Protein AF-A0A1J0ETW4-F1 (afdb_monomer_lite)

pLDDT: mean 75.85, std 14.52, range [41.81, 94.5]

Structure (mmCIF, N/CA/C/O backbone):
data_AF-A0A1J0ETW4-F1
#
_entry.id   AF-A0A1J0ETW4-F1
#
loop_
_atom_site.group_PDB
_atom_site.id
_atom_site.type_symbol
_atom_site.label_atom_id
_atom_site.label_alt_id
_atom_site.label_comp_id
_atom_site.label_asym_id
_atom_site.label_entity_id
_atom_site.label_seq_id
_atom_site.pdbx_PDB_ins_code
_atom_site.Cartn_x
_atom_site.Cartn_y
_atom_site.Cartn_z
_atom_site.occupancy
_atom_site.B_iso_or_equiv
_atom_site.auth_seq_id
_atom_site.auth_comp_id
_atom_site.auth_asym_id
_atom_site.auth_atom_id
_atom_site.pdbx_PDB_model_num
ATOM 1 N N . MET A 1 1 ? -70.952 -12.758 -4.494 1.00 47.22 1 MET A N 1
ATOM 2 C CA . MET A 1 1 ? -69.735 -12.428 -3.725 1.00 47.22 1 MET A CA 1
ATOM 3 C C . MET A 1 1 ? -68.650 -13.395 -4.178 1.00 47.22 1 MET A C 1
ATOM 5 O O . MET A 1 1 ? -68.653 -14.540 -3.756 1.00 47.22 1 MET A O 1
ATOM 9 N N . GLN A 1 2 ? -67.818 -12.993 -5.136 1.00 43.62 2 GLN A N 1
ATOM 10 C CA . GLN A 1 2 ? -66.652 -13.762 -5.574 1.00 43.62 2 GLN A CA 1
ATOM 11 C C . GLN A 1 2 ? -65.486 -12.778 -5.591 1.00 43.62 2 GLN A C 1
ATOM 13 O O . GLN A 1 2 ? -65.453 -11.871 -6.414 1.00 43.62 2 GLN A O 1
ATOM 18 N N . MET A 1 3 ? -64.603 -12.903 -4.603 1.00 41.81 3 MET A N 1
ATOM 19 C CA . MET A 1 3 ? -63.329 -12.194 -4.567 1.00 41.81 3 MET A CA 1
ATOM 20 C C . MET A 1 3 ? -62.339 -13.076 -5.322 1.00 41.81 3 MET A C 1
ATOM 22 O O . MET A 1 3 ? -61.989 -14.155 -4.844 1.00 41.81 3 MET A O 1
ATOM 26 N N . SER A 1 4 ? -61.963 -12.662 -6.529 1.00 52.88 4 SER A N 1
ATOM 27 C CA . SER A 1 4 ? -60.930 -13.323 -7.319 1.00 52.88 4 SER A CA 1
ATOM 28 C C . SER A 1 4 ? -59.576 -13.178 -6.624 1.00 52.88 4 SER A C 1
ATOM 30 O O . SER A 1 4 ? -59.153 -12.084 -6.253 1.00 52.88 4 SER A O 1
ATOM 32 N N . PHE A 1 5 ? -58.951 -14.332 -6.430 1.00 49.03 5 PHE A N 1
ATOM 33 C CA . PHE A 1 5 ? -57.616 -14.573 -5.902 1.00 49.03 5 PHE A CA 1
ATOM 34 C C . PHE A 1 5 ? -56.573 -13.719 -6.642 1.00 49.03 5 PHE A C 1
ATOM 36 O O . PHE A 1 5 ? -56.528 -13.739 -7.869 1.00 49.03 5 PHE A O 1
ATOM 43 N N . LEU A 1 6 ? -55.778 -12.943 -5.896 1.00 55.81 6 LEU A N 1
ATOM 44 C CA . LEU A 1 6 ? -54.674 -12.133 -6.419 1.00 55.81 6 LEU A CA 1
ATOM 45 C C . LEU A 1 6 ? -53.684 -13.034 -7.166 1.00 55.81 6 LEU A C 1
ATOM 47 O O . LEU A 1 6 ? -53.040 -13.894 -6.567 1.00 55.81 6 LEU A O 1
ATOM 51 N N . GLU A 1 7 ? -53.590 -12.828 -8.473 1.00 61.22 7 GLU A N 1
ATOM 52 C CA . GLU A 1 7 ? -52.637 -13.487 -9.357 1.00 61.22 7 GLU A CA 1
ATOM 53 C C . GLU A 1 7 ? -51.223 -13.013 -8.984 1.00 61.22 7 GLU A C 1
ATOM 55 O O . GLU A 1 7 ? -50.948 -11.811 -8.930 1.00 61.22 7 GLU A O 1
ATOM 60 N N . ALA A 1 8 ? -50.348 -13.950 -8.612 1.00 61.62 8 ALA A N 1
ATOM 61 C CA . ALA A 1 8 ? -48.980 -13.631 -8.224 1.00 61.62 8 ALA A CA 1
ATOM 62 C C . ALA A 1 8 ? -48.190 -13.122 -9.447 1.00 61.62 8 ALA A C 1
ATOM 64 O O . ALA A 1 8 ? -48.363 -13.670 -10.539 1.00 61.62 8 ALA A O 1
ATOM 65 N N . PRO A 1 9 ? -47.322 -12.106 -9.280 1.00 60.81 9 PRO A N 1
ATOM 66 C CA . PRO A 1 9 ? -46.546 -11.552 -10.382 1.00 60.81 9 PRO A CA 1
ATOM 67 C C . PRO A 1 9 ? -45.643 -12.621 -10.999 1.00 60.81 9 PRO A C 1
ATOM 69 O O . PRO A 1 9 ? -45.044 -13.441 -10.297 1.00 60.81 9 PRO A O 1
ATOM 72 N N . SER A 1 10 ? -45.564 -12.603 -12.325 1.00 67.38 10 SER A N 1
ATOM 73 C CA . SER A 1 10 ? -44.805 -13.590 -13.094 1.00 67.38 10 SER A CA 1
ATOM 74 C C . SER A 1 10 ? -43.293 -13.408 -12.896 1.00 67.38 10 SER A C 1
ATOM 76 O O . SER A 1 10 ? -42.808 -12.311 -12.615 1.00 67.38 10 SER A O 1
ATOM 78 N N . GLU A 1 11 ? -42.512 -14.484 -13.042 1.00 56.34 11 GLU A N 1
ATOM 79 C CA . GLU A 1 11 ? -41.058 -14.467 -12.796 1.00 56.34 11 GLU A CA 1
ATOM 80 C C . GLU A 1 11 ? -40.304 -13.406 -13.621 1.00 56.34 11 GLU A C 1
ATOM 82 O O . GLU A 1 11 ? -39.288 -12.874 -13.171 1.00 56.34 11 GLU A O 1
ATOM 87 N N . SER A 1 12 ? -40.817 -13.037 -14.797 1.00 59.94 12 SER A N 1
ATOM 88 C CA . SER A 1 12 ? -40.246 -11.989 -15.651 1.00 59.94 12 SER A CA 1
ATOM 89 C C . SER A 1 12 ? -40.401 -10.582 -15.059 1.00 59.94 12 SER A C 1
ATOM 91 O O . SER A 1 12 ? -39.490 -9.758 -15.176 1.00 59.94 12 SER A O 1
ATOM 93 N N . GLU A 1 13 ? -41.505 -10.305 -14.363 1.00 64.06 13 GLU A N 1
ATOM 94 C CA . GLU A 1 13 ? -41.736 -9.028 -13.675 1.00 64.06 13 GLU A CA 1
ATOM 95 C C . GLU A 1 13 ? -40.803 -8.874 -12.470 1.00 64.06 13 GLU A C 1
ATOM 97 O O . GLU A 1 13 ? -40.274 -7.788 -12.214 1.00 64.06 13 GLU A O 1
ATOM 102 N N . ILE A 1 14 ? -40.525 -9.982 -11.776 1.00 61.84 14 ILE A N 1
ATOM 103 C CA . ILE A 1 14 ? -39.559 -10.024 -10.675 1.00 61.84 14 ILE A CA 1
ATOM 104 C C . ILE A 1 14 ? -38.147 -9.730 -11.205 1.00 61.84 14 ILE A C 1
ATOM 106 O O . ILE A 1 14 ? -37.430 -8.916 -10.620 1.00 61.84 14 ILE A O 1
ATOM 110 N N . GLN A 1 15 ? -37.753 -10.318 -12.338 1.00 58.66 15 GLN A N 1
ATOM 111 C CA . GLN A 1 15 ? -36.431 -10.093 -12.941 1.00 58.66 15 GLN A CA 1
ATOM 112 C C . GLN A 1 15 ? -36.221 -8.637 -13.390 1.00 58.66 15 GLN A C 1
ATOM 114 O O . GLN A 1 15 ? -35.168 -8.052 -13.120 1.00 58.66 15 GLN A O 1
ATOM 119 N N . LEU A 1 16 ? -37.233 -8.013 -14.002 1.00 59.59 16 LEU A N 1
ATOM 120 C CA . LEU A 1 16 ? -37.187 -6.597 -14.387 1.00 59.59 16 LEU A CA 1
ATOM 121 C C . LEU A 1 16 ? -37.093 -5.670 -13.165 1.00 59.59 16 LEU A C 1
ATOM 123 O O . LEU A 1 16 ? -36.317 -4.711 -13.171 1.00 59.59 16 LEU A O 1
ATOM 127 N N . ALA A 1 17 ? -37.820 -5.977 -12.087 1.00 59.34 17 ALA A N 1
ATOM 128 C CA . ALA A 1 17 ? -37.763 -5.209 -10.845 1.00 59.34 17 ALA A CA 1
ATOM 129 C C . ALA A 1 17 ? -36.407 -5.337 -10.122 1.00 59.34 17 ALA A C 1
ATOM 131 O O . ALA A 1 17 ? -35.952 -4.380 -9.489 1.00 59.34 17 ALA A O 1
ATOM 132 N N . VAL A 1 18 ? -35.745 -6.495 -10.227 1.00 58.53 18 VAL A N 1
ATOM 133 C CA . VAL A 1 18 ? -34.395 -6.723 -9.683 1.00 58.53 18 VAL A CA 1
ATOM 134 C C . VAL A 1 18 ? -33.346 -5.938 -10.475 1.00 58.53 18 VAL A C 1
ATOM 136 O O . VAL A 1 18 ? -32.521 -5.256 -9.866 1.00 58.53 18 VAL A O 1
ATOM 139 N N . LEU A 1 19 ? -33.414 -5.940 -11.812 1.00 57.44 19 LEU A N 1
ATOM 140 C CA . LEU A 1 19 ? -32.506 -5.156 -12.661 1.00 57.44 19 LEU A CA 1
ATOM 141 C C . LEU A 1 19 ? -32.666 -3.642 -12.457 1.00 57.44 19 LEU A C 1
ATOM 143 O O . LEU A 1 19 ? -31.673 -2.916 -12.438 1.00 57.44 19 LEU A O 1
ATOM 147 N N . ALA A 1 20 ? -33.894 -3.164 -12.234 1.00 58.28 20 ALA A N 1
ATOM 148 C CA . ALA A 1 20 ? -34.173 -1.747 -11.996 1.00 58.28 20 ALA A CA 1
ATOM 149 C C . ALA A 1 20 ? -33.649 -1.225 -10.642 1.00 58.28 20 ALA A C 1
ATOM 151 O O . ALA A 1 20 ? -33.483 -0.016 -10.471 1.00 58.28 20 ALA A O 1
ATOM 152 N N . LYS A 1 21 ? -33.384 -2.113 -9.672 1.00 52.69 21 LYS A N 1
ATOM 153 C CA . LYS A 1 21 ? -32.916 -1.747 -8.324 1.00 52.69 21 LYS A CA 1
ATOM 154 C C . LYS A 1 21 ? -31.404 -1.786 -8.145 1.00 52.69 21 LYS A C 1
ATOM 156 O O . LYS A 1 21 ? -30.930 -1.361 -7.091 1.00 52.69 21 LYS A O 1
ATOM 161 N N . VAL A 1 22 ? -30.636 -2.258 -9.128 1.00 50.94 22 VAL A N 1
ATOM 162 C CA . VAL A 1 22 ? -29.173 -2.204 -9.040 1.00 50.94 22 VAL A CA 1
ATOM 163 C C . VAL A 1 22 ? -28.749 -0.741 -9.185 1.00 50.94 22 VAL A C 1
ATOM 165 O O . VAL A 1 22 ? -28.960 -0.157 -10.251 1.00 50.94 22 VAL A O 1
ATOM 168 N N . PRO A 1 23 ? -28.155 -0.106 -8.156 1.00 46.94 23 PRO A N 1
ATOM 169 C CA . PRO A 1 23 ? -27.630 1.237 -8.306 1.00 46.94 23 PRO A CA 1
ATOM 170 C C . PRO A 1 23 ? -26.519 1.188 -9.354 1.00 46.94 23 PRO A C 1
ATOM 172 O O . PRO A 1 23 ? -25.419 0.694 -9.102 1.00 46.94 23 PRO A O 1
ATOM 175 N N . GLN A 1 24 ? -26.816 1.699 -10.546 1.00 53.59 24 GLN A N 1
ATOM 176 C CA . GLN A 1 24 ? -25.832 1.972 -11.581 1.00 53.59 24 GLN A CA 1
ATOM 177 C C . GLN A 1 24 ? -24.822 2.954 -10.981 1.00 53.59 24 GLN A C 1
ATOM 179 O O . GLN A 1 24 ? -25.070 4.160 -10.900 1.00 53.59 24 GLN A O 1
ATOM 184 N N . ARG A 1 25 ? -23.685 2.439 -10.491 1.00 51.03 25 ARG A N 1
ATOM 185 C CA . ARG A 1 25 ? -22.522 3.263 -10.153 1.00 51.03 25 ARG A CA 1
ATOM 186 C C . ARG A 1 25 ? -22.220 4.075 -11.405 1.00 51.03 25 ARG A C 1
ATOM 188 O O . ARG A 1 25 ? -21.748 3.515 -12.391 1.00 51.03 25 ARG A O 1
ATOM 195 N N . ARG A 1 26 ? -22.502 5.381 -11.378 1.00 54.06 26 ARG A N 1
ATOM 196 C CA . ARG A 1 26 ? -22.084 6.303 -12.436 1.00 54.06 26 ARG A CA 1
ATOM 197 C C . ARG A 1 26 ? -20.566 6.199 -12.540 1.00 54.06 26 ARG A C 1
ATOM 199 O O . ARG A 1 26 ? -19.851 6.744 -11.699 1.00 54.06 26 ARG A O 1
ATOM 206 N N . ARG A 1 27 ? -20.084 5.438 -13.527 1.00 53.53 27 ARG A N 1
ATOM 207 C CA . ARG A 1 27 ? -18.667 5.380 -13.876 1.00 53.53 27 ARG A CA 1
ATOM 208 C C . ARG A 1 27 ? -18.249 6.816 -14.170 1.00 53.53 27 ARG A C 1
ATOM 210 O O . ARG A 1 27 ? -18.850 7.474 -15.016 1.00 53.53 27 ARG A O 1
ATOM 217 N N . ARG A 1 28 ? -17.273 7.333 -13.423 1.00 53.16 28 ARG A N 1
ATOM 218 C CA . ARG A 1 28 ? -16.635 8.601 -13.777 1.00 53.16 28 ARG A CA 1
ATOM 219 C C . ARG A 1 28 ? -15.948 8.365 -15.119 1.00 53.16 28 ARG A C 1
ATOM 221 O O . ARG A 1 28 ? -15.064 7.520 -15.201 1.00 53.16 28 ARG A O 1
ATOM 228 N N . TYR A 1 29 ? -16.418 9.044 -16.157 1.00 47.84 29 TYR A N 1
ATOM 229 C CA . TYR A 1 29 ? -15.773 9.047 -17.462 1.00 47.84 29 TYR A CA 1
ATOM 230 C C . TYR A 1 29 ? -14.405 9.722 -17.308 1.00 47.84 29 TYR A C 1
ATOM 232 O O . TYR A 1 29 ? -14.338 10.880 -16.894 1.00 47.84 29 TYR A O 1
ATOM 240 N N . ILE A 1 30 ? -13.331 8.972 -17.555 1.00 58.03 30 ILE A N 1
ATOM 241 C CA . ILE A 1 30 ? -11.971 9.505 -17.655 1.00 58.03 30 ILE A CA 1
ATOM 242 C C . ILE A 1 30 ? -11.739 9.696 -19.159 1.00 58.03 30 ILE A C 1
ATOM 244 O O . ILE A 1 30 ? -11.755 8.694 -19.871 1.00 58.03 30 ILE A O 1
ATOM 248 N N . PRO A 1 31 ? -11.606 10.938 -19.654 1.00 56.22 31 PRO A N 1
ATOM 249 C CA . PRO A 1 31 ? -11.709 11.242 -21.082 1.00 56.22 31 PRO A CA 1
ATOM 250 C C . PRO A 1 31 ? -10.616 10.629 -21.969 1.00 56.22 31 PRO A C 1
ATOM 252 O O . PRO A 1 31 ? -10.851 10.502 -23.164 1.00 56.22 31 PRO A O 1
ATOM 255 N N . ASP A 1 32 ? -9.499 10.181 -21.389 1.00 56.41 32 ASP A N 1
ATOM 256 C CA . ASP A 1 32 ? -8.323 9.701 -22.132 1.00 56.41 32 ASP A CA 1
ATOM 257 C C . ASP A 1 32 ? -8.049 8.196 -21.961 1.00 56.41 32 ASP A C 1
ATOM 259 O O . ASP A 1 32 ? -6.940 7.728 -22.207 1.00 56.41 32 ASP A O 1
ATOM 263 N N . VAL A 1 33 ? -9.030 7.417 -21.490 1.00 60.22 33 VAL A N 1
ATOM 264 C CA . VAL A 1 33 ? -8.881 5.960 -21.345 1.00 60.22 33 VAL A CA 1
ATOM 265 C C . VAL A 1 33 ? -9.857 5.264 -22.281 1.00 60.22 33 VAL A C 1
ATOM 267 O O . VAL A 1 33 ? -11.058 5.223 -22.008 1.00 60.22 33 VAL A O 1
ATOM 270 N N . GLU A 1 34 ? -9.337 4.691 -23.366 1.00 68.50 34 GLU A N 1
ATOM 271 C CA . GLU A 1 34 ? -10.095 3.786 -24.230 1.00 68.50 34 GLU A CA 1
ATOM 272 C C . GLU A 1 34 ? -10.546 2.572 -23.403 1.00 68.50 34 GLU A C 1
ATOM 274 O O . GLU A 1 34 ? -9.749 1.737 -22.973 1.00 68.50 34 GLU A O 1
ATOM 279 N N . GLN A 1 35 ? -11.843 2.512 -23.096 1.00 62.97 35 GLN A N 1
ATOM 280 C CA . GLN A 1 35 ? -12.433 1.383 -22.384 1.00 62.97 35 GLN A CA 1
ATOM 281 C C . GLN A 1 35 ? -12.751 0.282 -23.390 1.00 62.97 35 GLN A C 1
ATOM 283 O O . GLN A 1 35 ? -13.789 0.331 -24.045 1.00 62.97 35 GLN A O 1
ATOM 288 N N . PHE A 1 36 ? -11.884 -0.721 -23.485 1.00 66.31 36 PHE A N 1
ATOM 289 C CA . PHE A 1 36 ? -12.168 -1.922 -24.267 1.00 66.31 36 PHE A CA 1
ATOM 290 C C . PHE A 1 36 ? -13.235 -2.774 -23.570 1.00 66.31 36 PHE A C 1
ATOM 292 O O . PHE A 1 36 ? -13.153 -3.041 -22.365 1.00 66.31 36 PHE A O 1
ATOM 299 N N . SER A 1 37 ? -14.256 -3.199 -24.319 1.00 75.88 37 SER A N 1
ATOM 300 C CA . SER A 1 37 ? -15.194 -4.216 -23.848 1.00 75.88 37 SER A CA 1
ATOM 301 C C . SER A 1 37 ? -14.482 -5.561 -23.738 1.00 75.88 37 SER A C 1
ATOM 303 O O . SER A 1 37 ? -13.542 -5.850 -24.474 1.00 75.88 37 SER A O 1
ATOM 305 N N . PHE A 1 38 ? -14.971 -6.438 -22.861 1.00 71.62 38 PHE A N 1
ATOM 306 C CA . PHE A 1 38 ? -14.452 -7.803 -22.754 1.00 71.62 38 PHE A CA 1
ATOM 307 C C . PHE A 1 38 ? -14.511 -8.557 -24.095 1.00 71.62 38 PHE A C 1
ATOM 309 O O . PHE A 1 38 ? -13.600 -9.311 -24.419 1.00 71.62 38 PHE A O 1
ATOM 316 N N . LEU A 1 39 ? -15.552 -8.314 -24.899 1.00 75.38 39 LEU A N 1
ATOM 317 C CA . LEU A 1 39 ? -15.677 -8.908 -26.233 1.00 75.38 39 LEU A CA 1
ATOM 318 C C . LEU A 1 39 ? -14.662 -8.336 -27.231 1.00 75.38 39 LEU A C 1
ATOM 320 O O . LEU A 1 39 ? -14.203 -9.079 -28.091 1.00 75.38 39 LEU A O 1
ATOM 324 N N . ASP A 1 40 ? -14.265 -7.070 -27.082 1.00 74.62 40 ASP A N 1
ATOM 325 C CA . ASP A 1 40 ? -13.238 -6.450 -27.929 1.00 74.62 40 ASP A CA 1
ATOM 326 C C . ASP A 1 40 ? -11.863 -7.058 -27.638 1.00 74.62 40 ASP A C 1
ATOM 328 O O . ASP A 1 40 ? -11.096 -7.315 -28.558 1.00 74.62 40 ASP A O 1
ATOM 332 N N . ILE A 1 41 ? -11.581 -7.368 -26.367 1.00 73.12 41 ILE A N 1
ATOM 333 C CA . ILE A 1 41 ? -10.345 -8.047 -25.947 1.00 73.12 41 ILE A CA 1
ATOM 334 C C . ILE A 1 41 ? -10.283 -9.472 -26.513 1.00 73.12 41 ILE A C 1
ATOM 336 O O . ILE A 1 41 ? -9.224 -9.916 -26.942 1.00 73.12 41 ILE A O 1
ATOM 340 N N . LEU A 1 42 ? -11.405 -10.198 -26.525 1.00 78.62 42 LEU A N 1
ATOM 341 C CA . LEU A 1 42 ? -11.455 -11.561 -27.071 1.00 78.62 42 LEU A CA 1
ATOM 342 C C . LEU A 1 42 ? -11.435 -11.600 -28.602 1.00 78.62 42 LEU A C 1
ATOM 344 O O . LEU A 1 42 ? -10.992 -12.589 -29.179 1.00 78.62 42 LEU A O 1
ATOM 348 N N . ALA A 1 43 ? -11.945 -10.554 -29.250 1.00 80.69 43 ALA A N 1
ATOM 349 C CA . ALA A 1 43 ? -11.930 -10.410 -30.701 1.00 80.69 43 ALA A CA 1
ATOM 350 C C . ALA A 1 43 ? -10.630 -9.772 -31.220 1.00 80.69 43 ALA A C 1
ATOM 352 O O . ALA A 1 43 ? -10.458 -9.658 -32.436 1.00 80.69 43 ALA A O 1
ATOM 353 N N . MET A 1 44 ? -9.726 -9.348 -30.327 1.00 71.38 44 MET A N 1
ATOM 354 C CA . MET A 1 44 ? -8.432 -8.812 -30.724 1.00 71.38 44 MET A CA 1
ATOM 355 C C . MET A 1 44 ? -7.557 -9.923 -31.323 1.00 71.38 44 MET A C 1
ATOM 357 O O . MET A 1 44 ? -7.437 -10.996 -30.729 1.00 71.38 44 MET A O 1
ATOM 361 N N . PRO A 1 45 ? -6.928 -9.674 -32.485 1.00 74.12 45 PRO A N 1
ATOM 362 C CA . PRO A 1 45 ? -5.962 -10.597 -33.065 1.00 74.12 45 PRO A CA 1
ATOM 363 C C . PRO A 1 45 ? -4.832 -10.901 -32.068 1.00 74.12 45 PRO A C 1
ATOM 365 O O . PRO A 1 45 ? -4.388 -10.005 -31.347 1.00 74.12 45 PRO A O 1
ATOM 368 N N . GLU A 1 46 ? -4.355 -12.149 -32.006 1.00 68.56 46 GLU A N 1
ATOM 369 C CA . GLU A 1 46 ? -3.325 -12.552 -31.031 1.00 68.56 46 GLU A CA 1
ATOM 370 C C . GLU A 1 46 ? -2.007 -11.762 -31.187 1.00 68.56 46 GLU A C 1
ATOM 372 O O . GLU A 1 46 ? -1.260 -11.568 -30.229 1.00 68.56 46 GLU A O 1
ATOM 377 N N . ASP A 1 47 ? -1.756 -11.242 -32.385 1.00 67.12 47 ASP A N 1
ATOM 378 C CA . ASP A 1 47 ? -0.664 -10.344 -32.763 1.00 67.12 47 ASP A CA 1
ATOM 379 C C . ASP A 1 47 ? -0.808 -8.908 -32.221 1.00 67.12 47 ASP A C 1
ATOM 381 O O . ASP A 1 47 ? 0.184 -8.179 -32.153 1.00 67.12 47 ASP A O 1
ATOM 385 N N . VAL A 1 48 ? -2.006 -8.515 -31.774 1.00 63.78 48 VAL A N 1
ATOM 386 C CA . VAL A 1 48 ? -2.295 -7.226 -31.117 1.00 63.78 48 VAL A CA 1
ATOM 387 C C . VAL A 1 48 ? -2.126 -7.301 -29.596 1.00 63.78 48 VAL A C 1
ATOM 389 O O . VAL A 1 48 ? -2.046 -6.257 -28.943 1.00 63.78 48 VAL A O 1
ATOM 392 N N . PHE A 1 49 ? -1.922 -8.493 -29.013 1.00 60.22 49 PHE A N 1
ATOM 393 C CA . PHE A 1 49 ? -1.252 -8.603 -27.711 1.00 60.22 49 PHE A CA 1
ATOM 394 C C . PHE A 1 49 ? 0.226 -8.253 -27.896 1.00 60.22 49 PHE A C 1
ATOM 396 O O . PHE A 1 49 ? 1.127 -9.088 -27.796 1.00 60.22 49 PHE A O 1
ATOM 403 N N . ILE A 1 50 ? 0.470 -6.979 -28.202 1.00 61.03 50 ILE A N 1
ATOM 404 C CA . ILE A 1 50 ? 1.776 -6.355 -28.203 1.00 61.03 50 ILE A CA 1
ATOM 405 C C . ILE A 1 50 ? 2.420 -6.791 -26.896 1.00 61.03 50 ILE A C 1
ATOM 407 O O . ILE A 1 50 ? 1.849 -6.602 -25.819 1.00 61.03 50 ILE A O 1
ATOM 411 N N . ARG A 1 51 ? 3.598 -7.415 -26.986 1.00 61.84 51 ARG A N 1
ATOM 412 C CA . ARG A 1 51 ? 4.454 -7.625 -25.822 1.00 61.84 51 ARG A CA 1
ATOM 413 C C . ARG A 1 51 ? 4.735 -6.241 -25.258 1.00 61.84 51 ARG A C 1
ATOM 415 O O . ARG A 1 51 ? 5.620 -5.549 -25.751 1.00 61.84 51 ARG A O 1
ATOM 422 N N . VAL A 1 52 ? 3.924 -5.814 -24.293 1.00 68.94 52 VAL A N 1
ATOM 423 C CA . VAL A 1 52 ? 4.115 -4.554 -23.591 1.00 68.94 52 VAL A CA 1
ATOM 424 C C . VAL A 1 52 ? 5.476 -4.679 -22.932 1.00 68.94 52 VAL A C 1
ATOM 426 O O . VAL A 1 52 ? 5.660 -5.466 -22.003 1.00 68.94 52 VAL A O 1
ATOM 429 N N . ASN A 1 53 ? 6.459 -3.984 -23.496 1.00 78.62 53 ASN A N 1
ATOM 430 C CA . ASN A 1 53 ? 7.798 -3.966 -22.950 1.00 78.62 53 ASN A CA 1
ATOM 431 C C . ASN A 1 53 ? 7.786 -2.986 -21.784 1.00 78.62 53 ASN A C 1
ATOM 433 O O . ASN A 1 53 ? 7.968 -1.786 -21.974 1.00 78.62 53 ASN A O 1
ATOM 437 N N . TRP A 1 54 ? 7.487 -3.507 -20.599 1.00 84.88 54 TRP A N 1
ATOM 438 C CA . TRP A 1 54 ? 7.498 -2.741 -19.364 1.00 84.88 54 TRP A 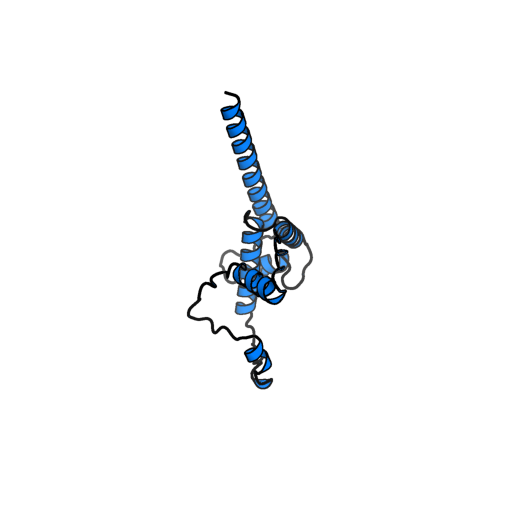CA 1
ATOM 439 C C . TRP A 1 54 ? 8.898 -2.191 -19.126 1.00 84.88 54 TRP A C 1
ATOM 441 O O . TRP A 1 54 ? 9.859 -2.957 -19.044 1.00 84.88 54 TRP A O 1
ATOM 451 N N . SER A 1 55 ? 9.016 -0.870 -19.020 1.00 87.25 55 SER A N 1
ATOM 452 C CA . SER A 1 55 ? 10.250 -0.274 -18.529 1.00 87.25 55 SER A CA 1
ATOM 453 C C . SER A 1 55 ? 10.333 -0.430 -17.010 1.00 87.25 55 SER A C 1
ATOM 455 O O . SER A 1 55 ? 9.314 -0.538 -16.322 1.00 87.25 55 SER A O 1
ATOM 457 N N . ASP A 1 56 ? 11.545 -0.381 -16.460 1.00 85.88 56 ASP A N 1
ATOM 458 C CA . ASP A 1 56 ? 11.733 -0.379 -15.005 1.00 85.88 56 ASP A CA 1
ATOM 459 C C . ASP A 1 56 ? 10.996 0.797 -14.342 1.00 85.88 56 ASP A C 1
ATOM 461 O O . ASP A 1 56 ? 10.485 0.660 -13.232 1.00 85.88 56 ASP A O 1
ATOM 465 N N . ALA A 1 57 ? 10.868 1.930 -15.042 1.00 85.06 57 ALA A N 1
ATOM 466 C CA . ALA A 1 57 ? 10.094 3.077 -14.577 1.00 85.06 57 ALA A CA 1
ATOM 467 C C . ALA A 1 57 ? 8.592 2.757 -14.482 1.00 85.06 57 ALA A C 1
ATOM 469 O O . ALA A 1 57 ? 7.954 3.103 -13.488 1.00 85.06 57 ALA A O 1
ATOM 470 N N . ASP A 1 58 ? 8.028 2.046 -15.463 1.00 85.06 58 ASP A N 1
ATOM 471 C CA . ASP A 1 58 ? 6.618 1.629 -15.432 1.00 85.06 58 ASP A CA 1
ATOM 472 C C . ASP A 1 58 ? 6.354 0.656 -14.280 1.00 85.06 58 ASP A C 1
ATOM 474 O O . ASP A 1 58 ? 5.347 0.756 -13.573 1.00 85.06 58 ASP A O 1
ATOM 478 N N . ILE A 1 59 ? 7.294 -0.265 -14.055 1.00 86.94 59 ILE A N 1
ATOM 479 C CA . ILE A 1 59 ? 7.246 -1.216 -12.945 1.00 86.94 59 ILE A CA 1
ATOM 480 C C . ILE A 1 59 ? 7.281 -0.460 -11.610 1.00 86.94 59 ILE A C 1
ATOM 482 O O . ILE A 1 59 ? 6.453 -0.719 -10.738 1.00 86.94 59 ILE A O 1
ATOM 486 N N . GLN A 1 60 ? 8.174 0.517 -11.451 1.00 85.44 60 GLN A N 1
ATOM 487 C CA . GLN A 1 60 ? 8.257 1.346 -10.243 1.00 85.44 60 GLN A CA 1
ATOM 488 C C . GLN A 1 60 ? 6.971 2.136 -9.984 1.00 85.44 60 GLN A C 1
ATOM 490 O O . GLN A 1 60 ? 6.466 2.129 -8.860 1.00 85.44 60 GLN A O 1
ATOM 495 N N . VAL A 1 61 ? 6.393 2.756 -11.018 1.00 86.81 61 VAL A N 1
ATOM 496 C CA . VAL A 1 61 ? 5.105 3.462 -10.912 1.00 86.81 61 VAL A CA 1
ATOM 497 C C . VAL A 1 61 ? 4.002 2.512 -10.447 1.00 86.81 61 VAL A C 1
ATO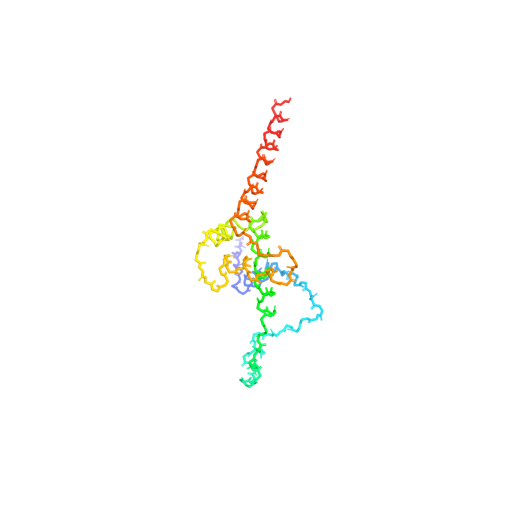M 499 O O . VAL A 1 61 ? 3.150 2.896 -9.646 1.00 86.81 61 VAL A O 1
ATOM 502 N N . MET A 1 62 ? 4.017 1.263 -10.911 1.00 88.81 62 MET A N 1
ATOM 503 C CA . MET A 1 62 ? 3.067 0.247 -10.465 1.00 88.81 62 MET A CA 1
ATOM 504 C C . MET A 1 62 ? 3.227 -0.064 -8.973 1.00 88.81 62 MET A C 1
ATOM 506 O O . MET A 1 62 ? 2.237 -0.056 -8.241 1.00 88.81 62 MET A O 1
ATOM 510 N N . TYR A 1 63 ? 4.462 -0.277 -8.510 1.00 90.00 63 TYR A N 1
ATOM 511 C CA . TYR A 1 63 ? 4.760 -0.511 -7.094 1.00 90.00 63 TYR A CA 1
ATOM 512 C C . TYR A 1 63 ? 4.330 0.666 -6.204 1.00 90.00 63 TYR A C 1
ATOM 514 O O . TYR A 1 63 ? 3.707 0.446 -5.164 1.00 90.00 63 TYR A O 1
ATOM 522 N N . ASP A 1 64 ? 4.601 1.907 -6.623 1.00 87.50 64 ASP A N 1
ATOM 523 C CA . ASP A 1 64 ? 4.184 3.120 -5.905 1.00 87.50 64 ASP A CA 1
ATOM 524 C C . ASP A 1 64 ? 2.658 3.230 -5.808 1.00 87.50 64 ASP A C 1
ATOM 526 O O . ASP A 1 64 ? 2.111 3.475 -4.732 1.00 87.50 64 ASP A O 1
ATOM 530 N N . ARG A 1 65 ? 1.949 2.997 -6.919 1.00 89.38 65 ARG A N 1
ATOM 531 C CA . ARG A 1 65 ? 0.481 3.053 -6.949 1.00 89.38 65 ARG A CA 1
ATOM 532 C C . ARG A 1 65 ? -0.148 2.003 -6.045 1.00 89.38 65 ARG A C 1
ATOM 534 O O . ARG A 1 65 ? -1.014 2.348 -5.247 1.00 89.38 65 ARG A O 1
ATOM 541 N N . ILE A 1 66 ? 0.322 0.758 -6.117 1.00 91.50 66 ILE A N 1
ATOM 542 C CA . ILE A 1 66 ? -0.166 -0.329 -5.257 1.00 91.50 66 ILE A CA 1
ATOM 543 C C . ILE A 1 66 ? 0.051 0.022 -3.785 1.00 91.50 66 ILE A C 1
ATOM 545 O O . ILE A 1 66 ? -0.861 -0.141 -2.974 1.00 91.50 66 ILE A O 1
ATOM 549 N N . LEU A 1 67 ? 1.230 0.550 -3.438 1.00 90.50 67 LEU A N 1
ATOM 550 C CA . LEU A 1 67 ? 1.518 0.979 -2.074 1.00 90.50 67 LEU A CA 1
ATOM 551 C C . LEU A 1 67 ? 0.538 2.064 -1.623 1.00 90.50 67 LEU A C 1
ATOM 553 O O . LEU A 1 67 ? -0.108 1.912 -0.591 1.00 90.50 67 LEU A O 1
ATOM 557 N N . ARG A 1 68 ? 0.387 3.143 -2.396 1.00 89.81 68 ARG A N 1
ATOM 558 C CA . ARG A 1 68 ? -0.506 4.262 -2.052 1.00 89.81 68 ARG A CA 1
ATOM 559 C C . ARG A 1 68 ? -1.953 3.819 -1.886 1.00 89.81 68 ARG A C 1
ATOM 561 O O . ARG A 1 68 ? -2.575 4.195 -0.893 1.00 89.81 68 ARG A O 1
ATOM 568 N N . ASP A 1 69 ? -2.460 3.006 -2.806 1.00 91.31 69 ASP A N 1
ATOM 569 C CA . ASP A 1 69 ? -3.836 2.512 -2.767 1.00 91.31 69 ASP A CA 1
ATOM 570 C C . ASP A 1 69 ? -4.069 1.608 -1.550 1.00 91.31 69 ASP A C 1
ATOM 572 O O . ASP A 1 69 ? -5.080 1.749 -0.853 1.00 91.31 69 ASP A O 1
ATOM 576 N N . ALA A 1 70 ? -3.112 0.734 -1.227 1.00 90.94 70 ALA A N 1
ATOM 577 C CA . ALA A 1 70 ? -3.172 -0.104 -0.034 1.00 90.94 70 ALA A CA 1
ATOM 578 C C . ALA A 1 70 ? -3.154 0.742 1.250 1.00 90.94 70 ALA A C 1
ATOM 580 O O . ALA A 1 70 ? -4.004 0.568 2.122 1.00 90.94 70 ALA A O 1
ATOM 581 N N . LEU A 1 71 ? -2.246 1.717 1.354 1.00 89.69 71 LEU A N 1
ATOM 582 C CA . LEU A 1 71 ? -2.162 2.617 2.509 1.00 89.69 71 LEU A CA 1
ATOM 583 C C . LEU A 1 71 ? -3.426 3.458 2.687 1.00 89.69 71 LEU A C 1
ATOM 585 O O . LEU A 1 71 ? -3.922 3.624 3.806 1.00 89.69 71 LEU A O 1
ATOM 589 N N . GLN A 1 72 ? -3.964 3.972 1.583 1.00 89.69 72 GLN A N 1
ATOM 590 C CA . GLN A 1 72 ? -5.220 4.701 1.591 1.00 89.69 72 GLN A CA 1
ATOM 591 C C . GLN A 1 72 ? -6.357 3.796 2.061 1.00 89.69 72 GLN A C 1
ATOM 593 O O . GLN A 1 72 ? 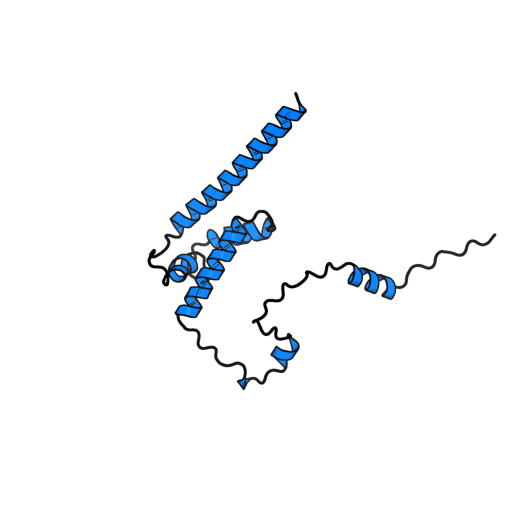-7.134 4.216 2.910 1.00 89.69 72 GLN A O 1
ATOM 598 N N . THR A 1 73 ? -6.420 2.552 1.589 1.00 89.00 73 THR A N 1
ATOM 599 C CA . THR A 1 73 ? -7.450 1.582 1.988 1.00 89.00 73 THR A CA 1
ATOM 600 C C . THR A 1 73 ? -7.329 1.175 3.459 1.00 89.00 73 THR A C 1
ATOM 602 O O . THR A 1 73 ? -8.341 1.089 4.152 1.00 89.00 73 THR A O 1
ATOM 605 N N . ALA A 1 74 ? -6.112 1.000 3.982 1.00 87.56 74 ALA A N 1
ATOM 606 C CA . ALA A 1 74 ? -5.879 0.672 5.393 1.00 87.56 74 ALA A CA 1
ATOM 607 C C . ALA A 1 74 ? -6.435 1.757 6.337 1.00 87.56 74 ALA A C 1
ATOM 609 O O . ALA A 1 74 ? -7.066 1.465 7.365 1.00 87.56 74 ALA A O 1
ATOM 610 N N . LEU A 1 75 ? -6.220 3.023 5.960 1.00 85.62 75 LEU A N 1
ATOM 611 C CA . LEU A 1 75 ? -6.649 4.202 6.711 1.00 85.62 75 LEU A CA 1
ATOM 612 C C . LEU A 1 75 ? -8.091 4.629 6.397 1.00 85.62 75 LEU A C 1
ATOM 614 O O . LEU A 1 75 ? -8.725 5.290 7.229 1.00 85.62 75 LEU A O 1
ATOM 618 N N . ASP A 1 76 ? -8.626 4.261 5.231 1.00 86.44 76 ASP A N 1
ATOM 619 C CA . ASP A 1 76 ? -9.987 4.595 4.833 1.00 86.44 76 ASP A CA 1
ATOM 620 C C . ASP A 1 76 ? -10.999 3.727 5.581 1.00 86.44 76 ASP A C 1
ATOM 622 O O . ASP A 1 76 ? -11.165 2.529 5.376 1.00 86.44 76 ASP A O 1
ATOM 626 N N . ARG A 1 77 ? -11.757 4.387 6.449 1.00 74.69 77 ARG A N 1
ATOM 627 C CA . ARG A 1 77 ? -12.796 3.771 7.277 1.00 74.69 77 ARG A CA 1
ATOM 628 C C . ARG A 1 77 ? -14.101 3.515 6.527 1.00 74.69 77 ARG A C 1
ATOM 630 O O . ARG A 1 77 ? -15.047 3.030 7.143 1.00 74.69 77 ARG A O 1
ATOM 637 N N . ARG A 1 78 ? -14.184 3.905 5.252 1.00 82.38 78 ARG A N 1
ATOM 638 C CA . ARG A 1 78 ? -15.292 3.562 4.352 1.00 82.38 78 ARG A CA 1
ATOM 639 C C . ARG A 1 78 ? -15.088 2.201 3.685 1.00 82.38 78 ARG A C 1
ATOM 641 O O . ARG A 1 78 ? -16.066 1.650 3.187 1.00 82.38 78 ARG A O 1
ATOM 648 N N . ALA A 1 79 ? -13.861 1.674 3.677 1.00 82.88 79 ALA A N 1
ATOM 649 C CA . ALA A 1 79 ? -13.585 0.314 3.233 1.00 82.88 79 ALA A CA 1
ATOM 650 C C . ALA A 1 79 ? -14.201 -0.710 4.202 1.00 82.88 79 ALA A C 1
ATOM 652 O O . ALA A 1 79 ? -14.363 -0.435 5.397 1.00 82.88 79 ALA A O 1
ATOM 653 N N . SER A 1 80 ? -14.561 -1.889 3.686 1.00 87.00 80 SER A N 1
ATOM 654 C CA . SER A 1 80 ? -15.092 -2.972 4.515 1.00 87.00 80 SER A CA 1
ATOM 655 C C . SER A 1 80 ? -14.045 -3.413 5.549 1.00 87.00 80 SER A C 1
ATOM 657 O O . SER A 1 80 ? -12.843 -3.339 5.279 1.00 87.00 80 SER A O 1
ATOM 659 N N . PRO A 1 81 ? -14.466 -3.854 6.749 1.00 85.75 81 PRO A N 1
ATOM 660 C CA . PRO A 1 81 ? -13.530 -4.335 7.764 1.00 85.75 81 PRO A CA 1
ATOM 661 C C . PRO A 1 81 ? -12.685 -5.505 7.246 1.00 85.75 81 PRO A C 1
ATOM 663 O O . PRO A 1 81 ? -11.487 -5.518 7.497 1.00 85.75 81 PRO A O 1
ATOM 666 N N . GLU A 1 82 ? -13.284 -6.399 6.456 1.00 89.31 82 GLU A N 1
ATOM 667 C CA . GLU A 1 82 ? -12.605 -7.532 5.812 1.00 89.31 82 GLU A CA 1
ATOM 668 C C . GLU A 1 82 ? -11.480 -7.067 4.876 1.00 89.31 82 GLU A C 1
ATOM 670 O O . GLU A 1 82 ? -10.346 -7.511 5.005 1.00 89.31 82 GLU A O 1
ATOM 675 N N . MET A 1 83 ? -11.756 -6.091 4.000 1.00 87.88 83 MET A N 1
ATOM 676 C CA . MET A 1 83 ? -10.746 -5.524 3.096 1.00 87.88 83 MET A CA 1
ATOM 677 C C . MET A 1 83 ? -9.599 -4.876 3.878 1.00 87.88 83 MET A C 1
ATOM 679 O O . MET A 1 83 ? -8.435 -4.976 3.505 1.00 87.88 83 MET A O 1
ATOM 683 N N . ARG A 1 84 ? -9.909 -4.193 4.983 1.00 89.06 84 ARG A N 1
ATOM 684 C CA . AR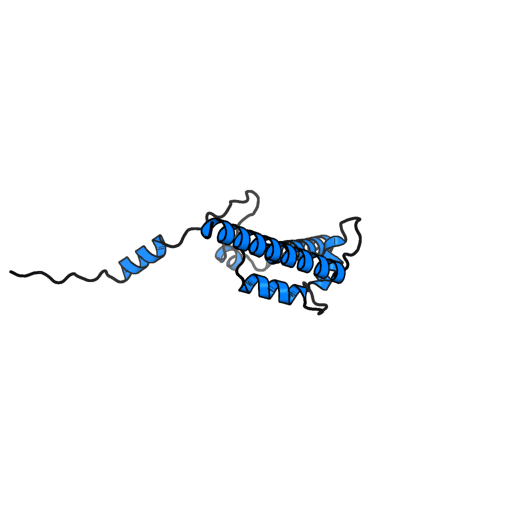G A 1 84 ? -8.881 -3.573 5.829 1.00 89.06 84 ARG A CA 1
ATOM 685 C C . ARG A 1 84 ? -8.025 -4.622 6.529 1.00 89.06 84 ARG A C 1
ATOM 687 O O . ARG A 1 84 ? -6.825 -4.412 6.650 1.00 89.06 84 ARG A O 1
ATOM 694 N N . GLU A 1 85 ? -8.619 -5.721 6.982 1.00 90.25 85 GLU A N 1
ATOM 695 C CA . GLU A 1 85 ? -7.899 -6.843 7.586 1.00 90.25 85 GLU A CA 1
ATOM 696 C C . GLU A 1 85 ? -6.971 -7.527 6.577 1.00 90.25 85 GLU A C 1
ATOM 698 O O . GLU A 1 85 ? -5.809 -7.769 6.893 1.00 90.25 85 GLU A O 1
ATOM 703 N N . GLU A 1 86 ? -7.434 -7.742 5.344 1.00 92.81 86 GLU A N 1
ATOM 704 C CA . GLU A 1 86 ? -6.614 -8.280 4.255 1.00 92.81 86 GLU A CA 1
ATOM 705 C C . GLU A 1 86 ? -5.416 -7.371 3.949 1.00 92.81 86 GLU A C 1
ATOM 707 O O . GLU A 1 86 ? -4.273 -7.827 3.901 1.00 92.81 86 GLU A O 1
ATOM 712 N N . ILE A 1 87 ? -5.650 -6.061 3.831 1.00 92.81 87 ILE A N 1
ATOM 713 C CA . ILE A 1 87 ? -4.574 -5.088 3.617 1.00 92.81 87 ILE A CA 1
ATOM 714 C C . ILE A 1 87 ? -3.608 -5.057 4.806 1.00 92.81 87 ILE A C 1
ATOM 716 O O . ILE A 1 87 ? -2.398 -4.990 4.608 1.00 92.81 87 ILE A O 1
ATOM 720 N N . TRP A 1 88 ? -4.101 -5.137 6.042 1.00 91.69 88 TRP A N 1
ATOM 721 C CA . TRP A 1 88 ? -3.242 -5.219 7.223 1.00 91.69 88 TRP A CA 1
ATOM 722 C C . TRP A 1 88 ? -2.431 -6.514 7.268 1.00 91.69 88 TRP A C 1
ATOM 724 O O . TRP A 1 88 ? -1.263 -6.482 7.655 1.00 91.69 88 TRP A O 1
ATOM 734 N N . SER A 1 89 ? -3.010 -7.638 6.846 1.00 93.62 89 SER A N 1
ATOM 735 C CA . SER A 1 89 ? -2.295 -8.904 6.687 1.00 93.62 89 SER A CA 1
ATOM 736 C C . SER A 1 89 ? -1.179 -8.770 5.652 1.00 93.62 89 SER A C 1
ATOM 738 O O . SER A 1 89 ? -0.046 -9.148 5.935 1.00 93.62 89 SER A O 1
ATOM 740 N N . TRP A 1 90 ? -1.459 -8.133 4.513 1.00 94.50 90 TRP A N 1
ATOM 741 C CA . TRP A 1 90 ? -0.462 -7.850 3.480 1.00 94.50 90 TRP A CA 1
ATOM 742 C C . TRP A 1 90 ? 0.646 -6.899 3.961 1.00 94.50 90 TRP A C 1
ATOM 744 O O . TRP A 1 90 ? 1.821 -7.157 3.710 1.00 94.50 90 TRP A O 1
ATOM 754 N N . ILE A 1 91 ? 0.309 -5.837 4.705 1.00 92.00 91 ILE A N 1
ATOM 755 C CA . ILE A 1 91 ? 1.293 -4.915 5.302 1.00 92.00 91 ILE A CA 1
ATOM 756 C C . ILE A 1 91 ? 2.211 -5.662 6.276 1.00 92.00 91 ILE A C 1
ATOM 758 O O . ILE A 1 91 ? 3.413 -5.397 6.306 1.00 92.00 91 ILE A O 1
ATOM 762 N N . ASN A 1 92 ? 1.665 -6.587 7.066 1.00 91.06 92 ASN A N 1
ATOM 763 C CA . ASN A 1 92 ? 2.412 -7.365 8.055 1.00 91.06 92 ASN A CA 1
ATOM 764 C C . ASN A 1 92 ? 3.123 -8.595 7.466 1.00 91.06 92 ASN A C 1
ATOM 766 O O . ASN A 1 92 ? 3.868 -9.253 8.185 1.00 91.06 92 ASN A O 1
ATOM 770 N N . ASP A 1 93 ? 2.929 -8.906 6.182 1.00 92.06 93 ASP A N 1
ATOM 771 C CA . ASP A 1 93 ? 3.651 -9.991 5.521 1.00 92.06 93 ASP A CA 1
ATOM 772 C C . ASP A 1 93 ? 5.115 -9.583 5.291 1.00 92.06 93 ASP A C 1
ATOM 774 O O . ASP A 1 93 ? 5.421 -8.599 4.610 1.00 92.06 93 ASP A O 1
ATOM 778 N N . ASP A 1 94 ? 6.035 -10.355 5.867 1.00 89.38 94 ASP A N 1
ATOM 779 C CA . ASP A 1 94 ? 7.478 -10.147 5.737 1.00 89.38 94 ASP A CA 1
ATOM 780 C C . ASP A 1 94 ? 8.085 -10.809 4.495 1.00 89.38 94 ASP A C 1
ATOM 782 O O . ASP A 1 94 ? 9.296 -10.693 4.251 1.00 89.38 94 ASP A O 1
ATOM 786 N N . SER A 1 95 ? 7.263 -11.487 3.689 1.00 90.00 95 SER A N 1
ATOM 787 C CA . SER A 1 95 ? 7.713 -12.140 2.469 1.00 90.00 95 SER A CA 1
ATOM 788 C C . SER A 1 95 ? 8.279 -11.143 1.449 1.00 90.00 95 SER A C 1
ATOM 790 O O . SER A 1 95 ? 7.767 -10.040 1.235 1.00 90.00 95 SER A O 1
ATOM 792 N N . LEU A 1 96 ? 9.362 -11.545 0.780 1.00 86.62 96 LEU A N 1
ATOM 793 C CA . LEU A 1 96 ? 9.942 -10.810 -0.341 1.00 86.62 96 LEU A CA 1
ATOM 794 C C . LEU A 1 96 ? 9.474 -11.466 -1.645 1.00 86.62 96 LEU A C 1
ATOM 796 O O . LEU A 1 96 ? 10.105 -12.388 -2.157 1.00 86.62 96 LEU A O 1
ATOM 800 N N . ARG A 1 97 ? 8.315 -11.027 -2.137 1.00 88.88 97 ARG A N 1
ATOM 801 C CA . ARG A 1 97 ? 7.673 -11.508 -3.369 1.00 88.88 97 ARG A CA 1
ATOM 802 C C . ARG A 1 97 ? 7.336 -10.311 -4.264 1.00 88.88 97 ARG A C 1
ATOM 804 O O . ARG A 1 97 ? 7.258 -9.193 -3.752 1.00 88.88 97 ARG A O 1
ATOM 811 N N . PRO A 1 98 ? 7.113 -10.508 -5.576 1.00 87.25 98 PRO A N 1
ATOM 812 C CA . PRO A 1 98 ? 6.568 -9.450 -6.420 1.00 87.25 98 PRO A CA 1
ATOM 813 C C . PRO A 1 98 ? 5.296 -8.882 -5.785 1.00 87.25 98 PRO A C 1
ATOM 815 O O . PRO A 1 98 ? 4.452 -9.642 -5.311 1.00 87.25 98 PRO A O 1
ATOM 818 N N . PHE A 1 99 ? 5.193 -7.556 -5.732 1.00 88.44 99 PHE A N 1
ATOM 819 C CA . PHE A 1 99 ? 4.090 -6.828 -5.085 1.00 88.44 99 PHE A CA 1
ATOM 820 C C . PHE A 1 99 ? 3.870 -7.128 -3.590 1.00 88.44 99 PHE A C 1
ATOM 822 O O . PHE A 1 99 ? 2.797 -6.841 -3.057 1.00 88.44 99 PHE A O 1
ATOM 829 N N . SER A 1 100 ? 4.860 -7.679 -2.878 1.00 92.00 100 SER A N 1
ATOM 830 C CA . SER A 1 100 ? 4.808 -7.704 -1.414 1.00 92.00 100 SER A CA 1
ATOM 831 C C . SER A 1 100 ? 5.021 -6.303 -0.846 1.00 92.00 100 SER A C 1
ATOM 833 O O . SER A 1 100 ? 5.659 -5.459 -1.478 1.00 92.00 100 SER A O 1
ATOM 835 N N . PHE A 1 101 ? 4.532 -6.050 0.368 1.00 90.81 101 PHE A N 1
ATOM 836 C CA . PHE A 1 101 ? 4.672 -4.743 1.012 1.00 90.81 101 PHE A CA 1
ATOM 837 C C . PHE A 1 101 ? 6.132 -4.267 1.056 1.00 90.81 101 PHE A C 1
ATOM 839 O O . PHE A 1 101 ? 6.425 -3.120 0.720 1.00 90.81 101 PHE A O 1
ATOM 846 N N . ARG A 1 102 ? 7.072 -5.165 1.380 1.00 90.19 102 ARG A N 1
ATOM 847 C CA . ARG A 1 102 ? 8.510 -4.851 1.403 1.00 90.19 102 ARG A CA 1
ATOM 848 C C . ARG A 1 102 ? 9.043 -4.487 0.018 1.00 90.19 102 ARG A C 1
ATOM 850 O O . ARG A 1 102 ? 9.786 -3.516 -0.102 1.00 90.19 102 ARG A O 1
ATOM 857 N N . ALA A 1 103 ? 8.642 -5.225 -1.019 1.00 88.62 103 ALA A N 1
ATOM 858 C CA . ALA A 1 103 ? 9.025 -4.922 -2.396 1.00 88.62 103 ALA A CA 1
ATOM 859 C C . ALA A 1 103 ? 8.469 -3.559 -2.843 1.00 88.62 103 ALA A C 1
ATOM 861 O O . ALA A 1 103 ? 9.201 -2.761 -3.423 1.00 88.62 103 ALA A O 1
ATOM 862 N N . CYS A 1 104 ? 7.216 -3.250 -2.495 1.00 89.38 104 CYS A N 1
ATOM 863 C CA . CYS A 1 104 ? 6.595 -1.957 -2.776 1.00 89.38 104 CYS A CA 1
ATOM 864 C C . CYS A 1 104 ? 7.301 -0.793 -2.065 1.00 89.38 104 CYS A C 1
ATOM 866 O O . CYS A 1 104 ? 7.546 0.235 -2.691 1.00 89.38 104 CYS A O 1
ATOM 868 N N . CYS A 1 105 ? 7.678 -0.952 -0.793 1.00 88.12 105 CYS A N 1
ATOM 869 C CA . CYS A 1 105 ? 8.429 0.063 -0.045 1.00 88.12 105 CYS A CA 1
ATOM 870 C C . CYS A 1 105 ? 9.835 0.303 -0.613 1.00 88.12 105 CYS A C 1
ATOM 872 O O . CYS A 1 105 ? 10.319 1.432 -0.593 1.00 88.12 105 CYS A O 1
ATOM 874 N N . ALA A 1 106 ? 10.486 -0.747 -1.120 1.00 84.00 106 ALA A N 1
ATOM 875 C CA . ALA A 1 106 ? 11.831 -0.654 -1.674 1.00 84.00 106 ALA A CA 1
ATOM 876 C C . ALA A 1 106 ? 11.860 -0.067 -3.095 1.00 84.00 106 ALA A C 1
ATOM 878 O O . ALA A 1 106 ? 12.753 0.714 -3.415 1.00 84.00 106 ALA A O 1
ATOM 879 N N . LEU A 1 107 ? 10.905 -0.453 -3.949 1.00 79.62 107 LEU A N 1
ATOM 880 C CA . LEU A 1 107 ? 10.916 -0.134 -5.382 1.00 79.62 107 LEU A CA 1
ATOM 881 C C . LEU A 1 107 ? 10.007 1.038 -5.762 1.00 79.62 107 LEU A C 1
ATOM 883 O O . LEU A 1 107 ? 10.296 1.727 -6.736 1.00 79.62 107 LEU A O 1
ATOM 887 N N . GLY A 1 108 ? 8.931 1.293 -5.012 1.00 66.25 108 GLY A N 1
ATOM 888 C CA . GLY A 1 108 ? 7.964 2.344 -5.343 1.00 66.25 108 GLY A CA 1
ATOM 889 C C . GLY A 1 108 ? 8.546 3.762 -5.291 1.00 66.25 108 GLY A C 1
ATOM 890 O O . GLY A 1 108 ? 8.067 4.650 -5.986 1.00 66.25 108 GLY A O 1
ATOM 891 N N . THR A 1 109 ? 9.612 3.998 -4.521 1.00 63.06 109 THR A N 1
ATOM 892 C CA . THR A 1 109 ? 10.154 5.354 -4.311 1.00 63.06 109 THR A CA 1
ATOM 893 C C . THR A 1 109 ? 11.452 5.657 -5.037 1.00 63.06 109 THR A C 1
ATOM 895 O O . THR A 1 109 ? 11.985 6.752 -4.867 1.00 63.06 109 THR A O 1
ATOM 898 N N . ALA A 1 110 ? 11.945 4.752 -5.884 1.00 54.25 110 ALA A N 1
ATOM 899 C CA . ALA A 1 110 ? 13.216 4.936 -6.589 1.00 54.25 110 ALA A CA 1
ATOM 900 C C . ALA A 1 110 ? 13.250 6.180 -7.511 1.00 54.25 110 ALA A C 1
ATOM 902 O O . ALA A 1 110 ? 14.330 6.655 -7.848 1.00 54.25 110 ALA A O 1
ATOM 903 N N . ILE A 1 111 ? 12.087 6.739 -7.876 1.00 50.69 111 ILE A N 1
ATOM 904 C CA . ILE A 1 111 ? 11.956 7.962 -8.693 1.00 50.69 111 ILE A CA 1
ATOM 905 C C . ILE A 1 111 ? 12.034 9.244 -7.840 1.00 50.69 111 ILE A C 1
ATOM 907 O O . ILE A 1 111 ? 12.377 10.313 -8.339 1.00 50.69 111 ILE A O 1
ATOM 911 N N . THR A 1 112 ? 11.727 9.170 -6.544 1.00 49.91 112 THR A N 1
ATOM 912 C CA . THR A 1 112 ? 11.753 10.333 -5.647 1.00 49.91 112 THR A CA 1
ATOM 913 C C . THR A 1 112 ? 13.102 10.435 -4.935 1.00 49.91 112 THR A C 1
ATOM 915 O O . THR A 1 112 ? 13.543 9.464 -4.334 1.00 49.91 112 THR A O 1
ATOM 918 N N . GLU A 1 113 ? 13.722 11.622 -4.912 1.00 53.25 113 GLU A N 1
ATOM 919 C CA . GLU A 1 113 ? 15.002 11.939 -4.225 1.00 53.25 113 GLU A CA 1
ATOM 920 C C . GLU A 1 113 ? 15.058 11.583 -2.718 1.00 53.25 113 GLU A C 1
ATOM 922 O O . GLU A 1 113 ? 16.078 11.773 -2.060 1.00 53.25 113 GLU A O 1
ATOM 927 N N . TRP A 1 114 ? 13.970 11.064 -2.151 1.00 55.88 114 TRP A N 1
ATOM 928 C CA . TRP A 1 114 ? 13.759 10.835 -0.725 1.00 55.88 114 TRP A CA 1
ATOM 929 C C . TRP A 1 114 ? 14.254 9.467 -0.220 1.00 55.88 114 TRP A C 1
ATOM 931 O O . TRP A 1 114 ? 14.097 9.161 0.960 1.00 55.88 114 TRP A O 1
ATOM 941 N N . GLY A 1 115 ? 14.911 8.672 -1.069 1.00 61.38 115 GLY A N 1
ATOM 942 C CA . GLY A 1 115 ? 15.555 7.418 -0.672 1.00 61.38 115 GLY A CA 1
ATOM 943 C C . GLY A 1 115 ? 14.593 6.244 -0.444 1.00 61.38 115 GLY A C 1
ATOM 944 O O . GLY A 1 115 ? 13.390 6.313 -0.707 1.00 61.38 115 GLY A O 1
ATOM 945 N N . VAL A 1 116 ? 15.159 5.120 0.005 1.00 68.38 116 VAL A N 1
ATOM 946 C CA . VAL A 1 116 ? 14.421 3.881 0.298 1.00 68.38 116 VAL A CA 1
ATOM 947 C C . VAL A 1 116 ? 13.551 4.098 1.535 1.00 68.38 116 VAL A C 1
ATOM 949 O O . VAL A 1 116 ? 14.067 4.455 2.595 1.00 68.38 116 VAL A O 1
ATOM 952 N N . ILE A 1 117 ? 12.241 3.861 1.420 1.00 75.81 117 ILE A N 1
ATOM 953 C CA . ILE A 1 117 ? 11.357 3.895 2.587 1.00 75.81 117 ILE A CA 1
ATOM 954 C C . ILE A 1 117 ? 11.657 2.681 3.463 1.00 75.81 117 ILE A C 1
ATOM 956 O O . ILE A 1 117 ? 11.520 1.533 3.034 1.00 75.81 117 ILE A O 1
ATOM 960 N N . ASP A 1 118 ? 11.991 2.936 4.726 1.00 84.81 118 ASP A N 1
ATOM 961 C CA . ASP A 1 118 ? 12.019 1.882 5.727 1.00 84.81 118 ASP A CA 1
ATOM 962 C C . ASP A 1 118 ? 10.592 1.376 5.999 1.00 84.81 118 ASP A C 1
ATOM 964 O O . ASP A 1 118 ? 9.764 2.039 6.632 1.00 84.81 118 ASP A O 1
ATOM 968 N N . HIS A 1 119 ? 10.307 0.186 5.474 1.00 85.06 119 HIS A N 1
ATOM 969 C CA . HIS A 1 119 ? 9.049 -0.533 5.645 1.00 85.06 119 HIS A CA 1
ATOM 970 C C . HIS A 1 119 ? 8.618 -0.674 7.114 1.00 85.06 119 HIS A C 1
ATOM 972 O O . HIS A 1 119 ? 7.422 -0.567 7.397 1.00 85.06 119 HIS A O 1
ATOM 978 N N . ASP A 1 120 ? 9.549 -0.846 8.056 1.00 86.44 120 ASP A N 1
ATOM 979 C CA . ASP A 1 120 ? 9.212 -0.999 9.475 1.00 86.44 120 ASP A CA 1
ATOM 980 C C . ASP A 1 120 ? 8.813 0.337 10.110 1.00 86.44 120 ASP A C 1
ATOM 982 O O . ASP A 1 120 ? 7.803 0.422 10.822 1.00 86.44 120 ASP A O 1
ATOM 986 N N . ALA A 1 121 ? 9.523 1.419 9.778 1.00 86.94 121 ALA A N 1
ATOM 987 C CA . ALA A 1 121 ? 9.114 2.770 10.153 1.00 86.94 121 ALA A CA 1
ATOM 988 C C . ALA A 1 121 ? 7.728 3.120 9.584 1.00 86.94 121 ALA A C 1
ATOM 990 O O . ALA A 1 121 ? 6.879 3.678 10.289 1.00 86.94 121 ALA A O 1
ATOM 991 N N . LEU A 1 122 ? 7.464 2.753 8.325 1.00 88.12 122 LEU A N 1
ATOM 992 C CA . LEU A 1 122 ? 6.171 2.980 7.686 1.00 88.12 122 LEU A CA 1
ATOM 993 C C . LEU A 1 122 ? 5.047 2.210 8.402 1.00 88.12 122 LEU A C 1
ATOM 995 O O . LEU A 1 122 ? 4.031 2.816 8.753 1.00 88.12 122 LEU A O 1
ATOM 999 N N . ARG A 1 123 ? 5.251 0.923 8.714 1.00 89.44 123 ARG A N 1
ATOM 1000 C CA . ARG A 1 123 ? 4.316 0.106 9.515 1.00 89.44 123 ARG A CA 1
ATOM 1001 C C . ARG A 1 123 ? 3.986 0.764 10.851 1.00 89.44 123 ARG A C 1
ATOM 1003 O O . ARG A 1 123 ? 2.812 0.920 11.196 1.00 89.44 123 ARG A O 1
ATOM 1010 N N . CYS A 1 124 ? 5.011 1.204 11.581 1.00 87.94 124 CYS A N 1
ATOM 1011 C CA . CYS A 1 124 ? 4.842 1.857 12.877 1.00 87.94 124 CYS A CA 1
ATOM 1012 C C . CYS A 1 124 ? 4.005 3.138 12.767 1.00 87.94 124 CYS A C 1
ATOM 1014 O O . CYS A 1 124 ? 3.105 3.373 13.582 1.00 87.94 124 CYS A O 1
ATOM 1016 N N . ASN A 1 125 ? 4.256 3.945 11.735 1.00 89.12 125 ASN A N 1
ATOM 1017 C CA . ASN A 1 125 ? 3.533 5.188 11.496 1.00 89.12 125 ASN A CA 1
ATOM 1018 C C . ASN A 1 125 ? 2.051 4.948 11.191 1.00 89.12 125 ASN A C 1
ATOM 1020 O O . ASN A 1 125 ? 1.192 5.595 11.801 1.00 89.12 125 ASN A O 1
ATOM 1024 N N . ILE A 1 126 ? 1.737 4.000 10.305 1.00 89.44 126 ILE A N 1
ATOM 1025 C CA . ILE A 1 126 ? 0.352 3.689 9.920 1.00 89.44 126 ILE A CA 1
ATOM 1026 C C . ILE A 1 126 ? -0.407 3.106 11.114 1.00 89.44 126 ILE A C 1
ATOM 1028 O O . ILE A 1 126 ? -1.510 3.562 11.422 1.00 89.44 126 ILE A O 1
ATOM 1032 N N . ALA A 1 127 ? 0.206 2.182 11.862 1.00 87.50 127 ALA A N 1
ATOM 1033 C CA . ALA A 1 127 ? -0.392 1.631 13.078 1.00 87.50 127 ALA A CA 1
ATOM 1034 C C . ALA A 1 127 ? -0.649 2.733 14.123 1.00 87.50 127 ALA A C 1
ATOM 1036 O O . ALA A 1 127 ? -1.696 2.775 14.775 1.00 87.50 127 ALA A O 1
ATOM 1037 N N . GLY A 1 128 ? 0.277 3.687 14.258 1.00 88.19 128 GLY A N 1
ATOM 1038 C CA . GLY A 1 128 ? 0.103 4.860 15.112 1.00 88.19 128 GLY A CA 1
ATOM 1039 C C . GLY A 1 128 ? -1.027 5.788 14.651 1.00 88.19 128 GLY A C 1
ATOM 1040 O O . GLY A 1 128 ? -1.732 6.371 15.481 1.00 88.19 128 GLY A O 1
ATOM 1041 N N . MET A 1 129 ? -1.228 5.947 13.341 1.00 86.00 129 MET A N 1
ATOM 1042 C CA . MET A 1 129 ? -2.359 6.697 12.785 1.00 86.00 129 MET A CA 1
ATOM 1043 C C . MET A 1 129 ? -3.686 6.001 13.084 1.00 86.00 129 MET A C 1
ATOM 1045 O O . MET A 1 129 ? -4.608 6.645 13.588 1.00 86.00 129 MET A O 1
ATOM 1049 N N . GLU A 1 130 ? -3.771 4.689 12.876 1.00 84.31 130 GLU A N 1
ATOM 1050 C CA . GLU A 1 130 ? -4.974 3.919 13.180 1.00 84.31 130 GLU A CA 1
ATOM 1051 C C . GLU A 1 130 ? -5.363 4.066 14.660 1.00 84.31 130 GLU A C 1
ATOM 1053 O O . GLU A 1 130 ? -6.477 4.502 14.966 1.00 84.31 130 GLU A O 1
ATOM 1058 N N . ARG A 1 131 ? -4.428 3.856 15.595 1.00 85.75 131 ARG A N 1
ATOM 1059 C CA . ARG A 1 131 ? -4.691 4.022 17.039 1.00 85.75 131 ARG A CA 1
ATOM 1060 C C . ARG A 1 131 ? -5.206 5.416 17.395 1.00 85.75 131 ARG A C 1
ATOM 1062 O O . ARG A 1 131 ? -6.168 5.540 18.155 1.00 85.75 131 ARG A O 1
ATOM 1069 N N . ARG A 1 132 ? -4.621 6.476 16.821 1.00 84.75 132 ARG A N 1
ATOM 1070 C CA . ARG A 1 132 ? -5.090 7.862 17.023 1.00 84.75 132 ARG A CA 1
ATOM 1071 C C . ARG A 1 132 ? -6.532 8.036 16.563 1.00 84.75 132 ARG A C 1
ATOM 1073 O O . ARG A 1 132 ? -7.346 8.637 17.263 1.00 84.75 132 ARG A O 1
ATOM 1080 N N . THR A 1 133 ? -6.870 7.467 15.411 1.00 81.69 133 THR A N 1
ATOM 1081 C CA . THR A 1 133 ? -8.232 7.552 14.883 1.00 81.69 133 THR A CA 1
ATOM 1082 C C . THR A 1 133 ? -9.244 6.756 15.721 1.00 81.69 133 THR A C 1
ATOM 1084 O O . THR A 1 133 ? -10.424 7.126 15.755 1.00 81.69 133 THR A O 1
ATOM 1087 N N . HIS A 1 134 ? -8.838 5.669 16.390 1.00 79.38 134 HIS A N 1
ATOM 1088 C CA . HIS A 1 134 ? -9.674 4.947 17.363 1.00 79.38 134 HIS A CA 1
ATOM 1089 C C . HIS A 1 134 ? -9.882 5.766 18.637 1.00 79.38 134 HIS A C 1
ATOM 1091 O O . HIS A 1 134 ? -11.024 6.025 19.010 1.00 79.38 134 HIS A O 1
ATOM 1097 N N . ARG A 1 135 ? -8.802 6.296 19.219 1.00 82.56 135 ARG A N 1
ATOM 1098 C CA . ARG A 1 135 ? -8.857 7.129 20.429 1.00 82.56 135 ARG A CA 1
ATOM 1099 C C . ARG A 1 135 ? -9.814 8.320 20.293 1.00 82.56 135 ARG A C 1
ATOM 1101 O O . ARG A 1 135 ? -10.647 8.544 21.165 1.00 82.56 135 ARG A O 1
ATOM 1108 N N . MET A 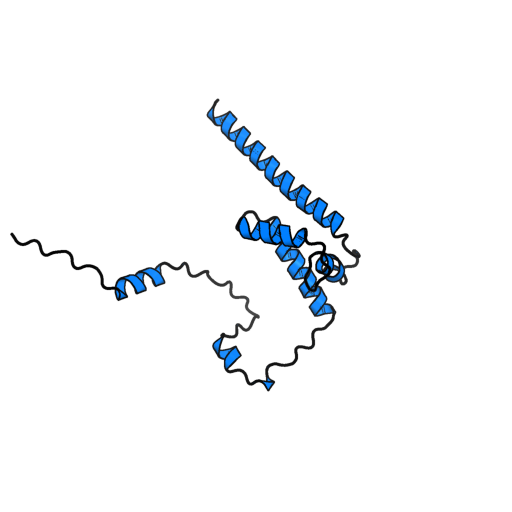1 136 ? -9.750 9.040 19.171 1.00 78.00 136 MET A N 1
ATOM 1109 C CA . MET A 1 136 ? -10.641 10.180 18.902 1.00 78.00 136 MET A CA 1
ATOM 1110 C C . MET A 1 136 ? -12.129 9.782 18.854 1.00 78.00 136 MET A C 1
ATOM 1112 O O . MET A 1 136 ? -12.997 10.588 19.193 1.00 78.00 136 MET A O 1
ATOM 1116 N N . ARG A 1 137 ? -12.456 8.550 18.431 1.00 75.69 137 ARG A N 1
ATOM 1117 C CA . ARG A 1 137 ? -13.841 8.045 18.441 1.00 75.69 137 ARG A CA 1
ATOM 1118 C C . ARG A 1 137 ? -14.313 7.752 19.853 1.00 75.69 137 ARG A C 1
ATOM 1120 O O . ARG A 1 137 ? -15.415 8.169 20.196 1.00 75.69 137 ARG A O 1
ATOM 1127 N N . ASP A 1 138 ? -13.488 7.092 20.654 1.00 81.94 138 ASP A N 1
ATOM 1128 C CA . ASP A 1 138 ? -13.840 6.755 22.033 1.00 81.94 138 ASP A CA 1
ATOM 1129 C C . ASP A 1 138 ? -14.065 8.027 22.858 1.00 81.94 138 ASP A C 1
ATOM 1131 O O . ASP A 1 138 ? -15.034 8.131 23.609 1.00 81.94 138 ASP A O 1
ATOM 1135 N N . GLU A 1 139 ? -13.227 9.046 22.655 1.00 85.50 139 GLU A N 1
ATOM 1136 C CA . GLU A 1 139 ? -13.388 10.365 23.273 1.00 85.50 139 GLU A CA 1
ATOM 1137 C C . GLU A 1 139 ? -14.669 11.078 22.802 1.00 85.50 139 GLU A C 1
ATOM 1139 O O . GLU A 1 139 ? -15.402 11.637 23.627 1.00 85.50 139 GLU A O 1
ATOM 1144 N N . LYS A 1 140 ? -15.007 11.009 21.506 1.00 85.31 140 LYS A N 1
ATOM 1145 C CA . LYS A 1 140 ? -16.268 11.557 20.980 1.00 85.31 140 LYS A CA 1
ATOM 1146 C C . LYS A 1 140 ? -17.496 10.823 21.534 1.00 85.31 140 LYS A C 1
ATOM 1148 O O . LYS A 1 140 ? -18.446 11.486 21.946 1.00 85.31 140 LYS A O 1
ATOM 1153 N N . ALA A 1 141 ? -17.470 9.492 21.593 1.00 83.62 141 ALA A N 1
ATOM 1154 C CA . ALA A 1 141 ? -18.557 8.670 22.128 1.00 83.62 141 ALA A CA 1
ATOM 1155 C C . ALA A 1 141 ? -18.781 8.939 23.623 1.00 83.62 141 ALA A C 1
ATOM 1157 O O . ALA A 1 141 ? -19.905 9.200 24.048 1.00 83.62 141 ALA A O 1
ATOM 1158 N N . ARG A 1 142 ? -17.699 8.994 24.414 1.00 85.50 142 ARG A N 1
ATOM 1159 C CA . ARG A 1 142 ? -17.746 9.377 25.835 1.00 85.50 142 ARG A CA 1
ATOM 1160 C C . ARG A 1 142 ? -18.300 10.788 26.026 1.00 85.50 142 ARG A C 1
ATOM 1162 O O . ARG A 1 142 ? -19.082 11.016 26.944 1.00 85.50 142 ARG A O 1
ATOM 1169 N N . SER A 1 143 ? -17.927 11.731 25.160 1.00 87.19 143 SER A N 1
ATOM 1170 C CA . SER A 1 143 ? -18.434 13.109 25.220 1.00 87.19 143 SER A CA 1
ATOM 1171 C C . SER A 1 143 ? -19.925 13.201 24.887 1.00 87.19 143 SER A C 1
ATOM 1173 O O . SER A 1 143 ? -20.633 13.994 25.500 1.00 87.19 143 SER A O 1
ATOM 1175 N N . GLN A 1 144 ? -20.419 12.388 23.949 1.00 86.81 144 GLN A N 1
ATOM 1176 C CA . GLN A 1 144 ? -21.848 12.302 23.632 1.00 86.81 144 GLN A CA 1
ATOM 1177 C C . GLN A 1 144 ? -22.653 11.679 24.777 1.00 86.81 144 GLN A C 1
ATOM 1179 O O . GLN A 1 144 ? -23.665 12.251 25.167 1.00 86.81 144 GLN A O 1
ATOM 1184 N N . LEU A 1 145 ? -22.167 10.585 25.371 1.00 86.25 145 LEU A N 1
ATOM 1185 C CA . LEU A 1 145 ? -22.769 9.967 26.560 1.00 86.25 145 LEU A CA 1
ATOM 1186 C C . LEU A 1 145 ? -22.856 10.954 27.733 1.00 86.25 145 LEU A C 1
ATOM 1188 O O . LEU A 1 145 ? -23.912 11.100 28.338 1.00 86.25 145 LEU A O 1
ATOM 1192 N N . ARG A 1 146 ? -21.782 11.708 28.009 1.00 88.69 146 ARG A N 1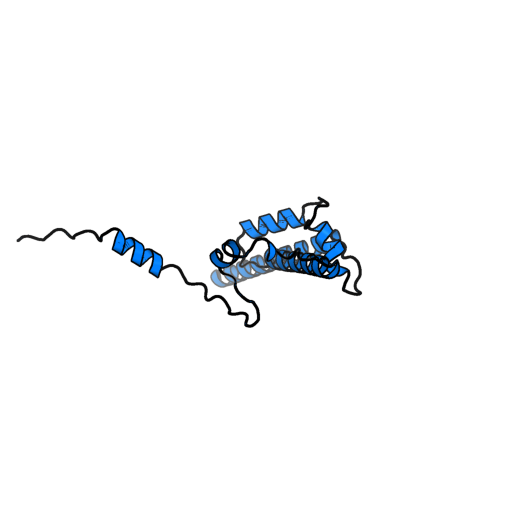
ATOM 1193 C CA . ARG A 1 146 ? -21.777 12.744 29.060 1.00 88.69 146 ARG A CA 1
ATOM 1194 C C . ARG A 1 146 ? -22.815 13.846 28.832 1.00 88.69 146 ARG A C 1
ATOM 1196 O O . ARG A 1 146 ? -23.336 14.369 29.804 1.00 88.69 146 ARG A O 1
ATOM 1203 N N . ARG A 1 147 ? -23.112 14.193 27.575 1.00 84.44 147 ARG A N 1
ATOM 1204 C CA . ARG A 1 147 ? -24.149 15.180 27.223 1.00 84.44 147 ARG A CA 1
ATOM 1205 C C . ARG A 1 147 ? -25.574 14.634 27.300 1.00 84.44 147 ARG A C 1
ATOM 1207 O O . ARG A 1 147 ? -26.489 15.434 27.349 1.00 84.44 147 ARG A O 1
ATOM 1214 N N . GLN A 1 148 ? -25.768 13.317 27.233 1.00 80.31 148 GLN A N 1
ATOM 1215 C CA . GLN A 1 148 ? -27.094 12.689 27.328 1.00 80.31 148 GLN A CA 1
ATOM 1216 C C . GLN A 1 148 ? -27.517 12.409 28.776 1.00 80.31 148 GLN A C 1
ATOM 1218 O O . GLN A 1 148 ? -28.701 12.240 29.039 1.00 80.31 148 GLN A O 1
ATOM 1223 N N . VAL A 1 149 ? -26.547 12.308 29.690 1.00 79.12 149 VAL A N 1
ATOM 1224 C CA . VAL A 1 149 ? -26.769 12.042 31.122 1.00 79.12 149 VAL A CA 1
ATOM 1225 C C . VAL A 1 149 ? -26.870 13.339 31.944 1.00 79.12 149 VAL A C 1
ATOM 1227 O O . VAL A 1 149 ? -27.321 13.297 33.086 1.00 79.12 149 VAL A O 1
ATOM 1230 N N . ALA A 1 150 ? -26.452 14.473 31.374 1.00 61.34 150 ALA A N 1
ATOM 1231 C CA . ALA A 1 150 ? -26.596 15.814 31.946 1.00 61.34 150 ALA A CA 1
ATOM 1232 C C . ALA A 1 150 ? -27.878 16.483 31.438 1.00 61.34 150 ALA A C 1
ATOM 1234 O O . ALA A 1 150 ? -28.508 17.200 32.243 1.00 61.34 150 ALA A O 1
#

Foldseek 3Di:
DDDDDDDDDDPVVVVVVVVVPPPPPPPDDPPPDDDDDPVNVVVDDPPVVPPPPDDLVNLLCVLLVLLVVLLCLLLDPVHDPVSNVVSLVQLPDPDDDRSGLQCSQQRNCPVPPPHRHDSVVVNVVSVVSVVVVVVVVVVVVVVVVVVVVD

Sequence (150 aa):
MQMSFLEAPSESEIQLAVLAKVPQRRRRYIPDVEQFSFLDILAMPEDVFIRVNWSDADIQVMYDRILRDALQTALDRRASPEMREEIWSWINDDSLRPFSFRACCALGTAITEWGVIDHDALRCNIAGMERRTHRMRDEKARSQLRRQVA

Organism: NCBI:txid104087

Secondary structure (DSSP, 8-state):
------PPPPHHHHHHHHHHTS--------TT-----HHHHHSS-GGGS------HHHHHHHHHHHHHHHHHHHH-TTS-HHHHHHHHHHHH-----TT-HHHHHHHTTTTSTT----HHHHHHHHHHHHHHHHHHHHHHHHHHHHHHH-

Radius of gyration: 25.25 Å; chains: 1; bounding box: 85×30×65 Å